Protein AF-A0A2V5YJ20-F1 (afdb_monomer)

pLDDT: mean 84.93, std 14.13, range [39.0, 98.0]

Structure (mmCIF, N/CA/C/O backbone):
data_AF-A0A2V5YJ20-F1
#
_entry.id   AF-A0A2V5YJ20-F1
#
loop_
_atom_site.group_PDB
_atom_site.id
_atom_site.type_symbol
_atom_site.label_atom_id
_atom_site.label_alt_id
_atom_site.label_comp_id
_atom_site.label_asym_id
_atom_site.label_entity_id
_atom_site.label_seq_id
_atom_site.pdbx_PDB_ins_code
_atom_site.Cartn_x
_atom_site.Cartn_y
_atom_site.Cartn_z
_atom_site.occupancy
_atom_site.B_iso_or_equiv
_atom_site.auth_seq_id
_atom_site.auth_comp_id
_atom_site.auth_asym_id
_atom_site.auth_atom_id
_atom_site.pdbx_PDB_model_num
ATOM 1 N N . MET A 1 1 ? 4.257 -7.383 75.408 1.00 41.88 1 MET A N 1
ATOM 2 C CA . MET A 1 1 ? 3.238 -6.432 74.914 1.00 41.88 1 MET A CA 1
ATOM 3 C C . MET A 1 1 ? 3.142 -6.641 73.412 1.00 41.88 1 MET A C 1
ATOM 5 O O . MET A 1 1 ? 4.086 -6.305 72.714 1.00 41.88 1 MET A O 1
ATOM 9 N N . ASN A 1 2 ? 2.113 -7.359 72.954 1.00 39.00 2 ASN A N 1
ATOM 10 C CA . ASN A 1 2 ? 1.987 -7.819 71.568 1.00 39.00 2 ASN A CA 1
ATOM 11 C C . ASN A 1 2 ? 1.266 -6.744 70.740 1.00 39.00 2 ASN A C 1
ATOM 13 O O . ASN A 1 2 ? 0.152 -6.357 71.086 1.00 39.00 2 ASN A O 1
ATOM 17 N N . ALA A 1 3 ? 1.921 -6.227 69.702 1.00 49.00 3 ALA A N 1
ATOM 18 C CA . ALA A 1 3 ? 1.380 -5.190 68.832 1.00 49.00 3 ALA A CA 1
ATOM 19 C C . ALA A 1 3 ? 0.524 -5.835 67.731 1.00 49.00 3 ALA A C 1
ATOM 21 O O . ALA A 1 3 ? 1.016 -6.166 66.658 1.00 49.00 3 ALA A O 1
ATOM 22 N N . THR A 1 4 ? -0.767 -6.020 67.998 1.00 69.69 4 THR A N 1
ATOM 23 C CA . THR A 1 4 ? -1.761 -6.411 66.988 1.00 69.69 4 THR A CA 1
ATOM 24 C C . THR A 1 4 ? -2.861 -5.364 66.953 1.00 69.69 4 THR A C 1
ATOM 26 O O . THR A 1 4 ? -3.514 -5.153 67.974 1.00 69.69 4 THR A O 1
ATOM 29 N N . GLY A 1 5 ? -3.100 -4.726 65.802 1.00 60.19 5 GLY A N 1
ATOM 30 C CA . GLY A 1 5 ? -4.294 -3.888 65.690 1.00 60.19 5 GLY A CA 1
ATOM 31 C C . GLY A 1 5 ? -4.462 -2.953 64.500 1.00 60.19 5 GLY A C 1
ATOM 32 O O . GLY A 1 5 ? -5.378 -2.144 64.568 1.00 60.19 5 GLY A O 1
ATOM 33 N N . ILE A 1 6 ? -3.663 -3.015 63.428 1.00 66.38 6 ILE A N 1
ATOM 34 C CA . ILE A 1 6 ? -4.019 -2.265 62.211 1.00 66.38 6 ILE A CA 1
ATOM 35 C C . ILE A 1 6 ? -4.583 -3.247 61.178 1.00 66.38 6 ILE A C 1
ATOM 37 O O . ILE A 1 6 ? -3.806 -3.984 60.569 1.00 66.38 6 ILE A O 1
ATOM 41 N N . PRO A 1 7 ? -5.913 -3.286 60.966 1.00 62.06 7 PRO A N 1
ATOM 42 C CA . PRO A 1 7 ? -6.507 -4.013 59.858 1.00 62.06 7 PRO A CA 1
ATOM 43 C C . PRO A 1 7 ? -6.251 -3.202 58.586 1.00 62.06 7 PRO A C 1
ATOM 45 O O . PRO A 1 7 ? -7.072 -2.386 58.167 1.00 62.06 7 PRO A O 1
ATOM 48 N N . LEU A 1 8 ? -5.075 -3.381 57.986 1.00 63.28 8 LEU A N 1
ATOM 49 C CA . LEU A 1 8 ? -4.834 -2.899 56.635 1.00 63.28 8 LEU A CA 1
ATOM 50 C C . LEU A 1 8 ? -5.679 -3.772 55.713 1.00 63.28 8 LEU A C 1
ATOM 52 O O . LEU A 1 8 ? -5.358 -4.932 55.472 1.00 63.28 8 LEU A O 1
ATOM 56 N N . LYS A 1 9 ? -6.802 -3.217 55.253 1.00 62.78 9 LYS A N 1
ATOM 57 C CA . LYS A 1 9 ? -7.557 -3.770 54.135 1.00 62.78 9 LYS A CA 1
ATOM 58 C C . LYS A 1 9 ? -6.564 -3.911 52.988 1.00 62.78 9 LYS A C 1
ATOM 60 O O . LYS A 1 9 ? -6.096 -2.899 52.469 1.00 62.78 9 LYS A O 1
ATOM 65 N N . GLU A 1 10 ? -6.193 -5.148 52.663 1.00 61.72 10 GLU A N 1
ATOM 66 C CA . GLU A 1 10 ? -5.379 -5.420 51.483 1.00 61.72 10 GLU A CA 1
ATOM 67 C C . GLU A 1 10 ? -6.034 -4.695 50.305 1.00 61.72 10 GLU A C 1
ATOM 69 O O . GLU A 1 10 ? -7.275 -4.656 50.247 1.00 61.72 10 GLU A O 1
ATOM 74 N N . PRO A 1 11 ? -5.265 -4.069 49.396 1.00 54.69 11 PRO A N 1
ATOM 75 C CA . PRO A 1 11 ? -5.838 -3.543 48.179 1.00 54.69 11 PRO A CA 1
ATOM 76 C C . PRO A 1 11 ? -6.288 -4.759 47.376 1.00 54.69 11 PRO A C 1
ATOM 78 O O . PRO A 1 11 ? -5.565 -5.294 46.542 1.00 54.69 11 PRO A O 1
ATOM 81 N N . ALA A 1 12 ? -7.496 -5.223 47.672 1.00 56.03 12 ALA A N 1
ATOM 82 C CA . ALA A 1 12 ? -8.269 -6.043 46.789 1.00 56.03 12 ALA A CA 1
ATOM 83 C C . ALA A 1 12 ? -8.442 -5.173 45.551 1.00 56.03 12 ALA A C 1
ATOM 85 O O . ALA A 1 12 ? -9.356 -4.350 45.470 1.00 56.03 12 ALA A O 1
ATOM 86 N N . VAL A 1 13 ? -7.547 -5.346 44.581 1.00 59.41 13 VAL A N 1
ATOM 87 C CA . VAL A 1 13 ? -7.979 -5.323 43.193 1.00 59.41 13 VAL A CA 1
ATOM 88 C C . VAL A 1 13 ? -9.083 -6.370 43.168 1.00 59.41 13 VAL A C 1
ATOM 90 O O . VAL A 1 13 ? -8.828 -7.571 43.156 1.00 59.41 13 VAL A O 1
ATOM 93 N N . SER A 1 14 ? -10.306 -5.902 43.420 1.00 62.38 14 SER A N 1
ATOM 94 C CA . SER A 1 14 ? -11.481 -6.745 43.547 1.00 62.38 14 SER A CA 1
ATOM 95 C C . SER A 1 14 ? -11.517 -7.610 42.297 1.00 62.38 14 SER A C 1
ATOM 97 O O . SER A 1 14 ? -11.306 -7.075 41.21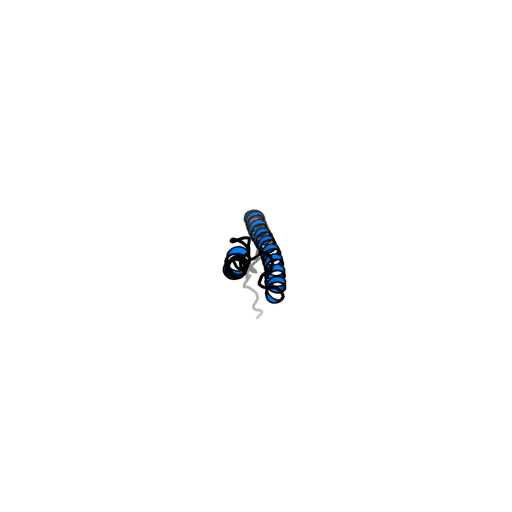2 1.00 62.38 14 SER A O 1
ATOM 99 N N . ALA A 1 15 ? -11.762 -8.915 42.411 1.00 64.88 15 ALA A N 1
ATOM 100 C CA . ALA A 1 15 ? -11.885 -9.777 41.231 1.00 64.88 15 ALA A CA 1
ATOM 101 C C . ALA A 1 15 ? -12.855 -9.164 40.194 1.00 64.88 15 ALA A C 1
ATOM 103 O O . ALA A 1 15 ? -12.559 -9.132 39.007 1.00 64.88 15 ALA A O 1
ATOM 104 N N . ALA A 1 16 ? -13.914 -8.502 40.679 1.00 69.75 16 ALA A N 1
ATOM 105 C CA . ALA A 1 16 ? -14.853 -7.737 39.863 1.00 69.75 16 ALA A CA 1
ATOM 106 C C . ALA A 1 16 ? -14.230 -6.548 39.098 1.00 69.75 16 ALA A C 1
ATOM 108 O O . ALA A 1 16 ? -14.687 -6.231 38.008 1.00 69.75 16 ALA A O 1
ATOM 109 N N . ALA A 1 17 ? -13.204 -5.886 39.646 1.00 75.19 17 ALA A N 1
ATOM 110 C CA . ALA A 1 17 ? -12.473 -4.813 38.967 1.00 75.19 17 ALA A CA 1
ATOM 111 C C . ALA A 1 17 ? -11.562 -5.353 37.846 1.00 75.19 17 ALA A C 1
ATOM 113 O O . ALA A 1 17 ? -11.408 -4.706 36.810 1.00 75.19 17 ALA A O 1
ATOM 114 N N . GLY A 1 18 ? -10.997 -6.553 38.028 1.00 81.69 18 GLY A N 1
ATOM 115 C CA . GLY A 1 18 ? -10.238 -7.247 36.981 1.00 81.69 18 GLY A CA 1
ATOM 116 C C . GLY A 1 18 ? -11.126 -7.706 35.821 1.00 81.69 18 GLY A C 1
ATOM 117 O O . GLY A 1 18 ? -10.769 -7.512 34.659 1.00 81.69 18 GLY A O 1
ATOM 118 N N . ASP A 1 19 ? -12.316 -8.232 36.127 1.00 86.31 19 ASP A N 1
ATOM 119 C CA . ASP A 1 19 ? -13.292 -8.665 35.118 1.00 86.31 19 ASP A CA 1
ATOM 120 C C . ASP A 1 19 ? -13.769 -7.493 34.242 1.00 86.31 19 ASP A C 1
ATOM 122 O O . ASP A 1 19 ? -13.876 -7.623 33.019 1.00 86.31 19 ASP A O 1
ATOM 126 N N . THR A 1 20 ? -14.010 -6.320 34.846 1.00 89.38 20 THR A N 1
ATOM 127 C CA . THR A 1 20 ? -14.387 -5.108 34.101 1.00 89.38 20 THR A CA 1
ATOM 128 C C . THR A 1 20 ? -13.281 -4.631 33.165 1.00 89.38 20 THR A C 1
ATOM 130 O O . THR A 1 20 ? -13.557 -4.321 32.009 1.00 89.38 20 THR A O 1
ATOM 133 N N . GLU 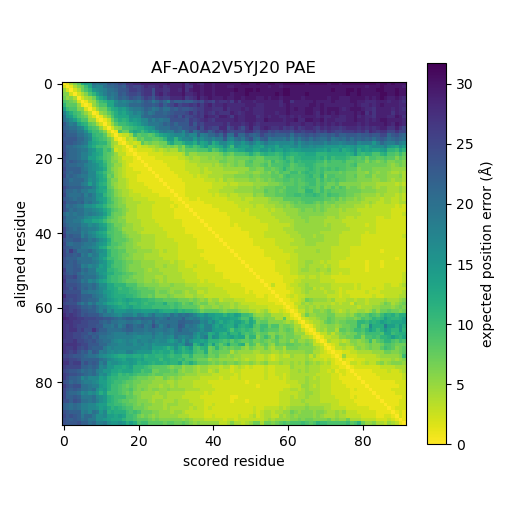A 1 21 ? -12.024 -4.637 33.616 1.00 91.38 21 GLU A N 1
ATOM 134 C CA . GLU A 1 21 ? -10.883 -4.232 32.789 1.00 91.38 21 GLU A CA 1
ATOM 135 C C . GLU A 1 21 ? -10.676 -5.186 31.600 1.00 91.38 21 GLU A C 1
ATOM 137 O O . GLU A 1 21 ? -10.388 -4.757 30.479 1.00 91.38 21 GLU A O 1
ATOM 142 N N . GLN A 1 22 ? -10.855 -6.492 31.814 1.00 91.44 22 GLN A N 1
ATOM 143 C CA . GLN A 1 22 ? -10.734 -7.485 30.749 1.00 91.44 22 GLN A CA 1
ATOM 144 C C . GLN A 1 22 ? -11.832 -7.323 29.688 1.00 91.44 22 GLN A C 1
ATOM 146 O O . GLN A 1 22 ? -11.546 -7.426 28.491 1.00 91.44 22 GLN A O 1
ATOM 151 N N . LEU A 1 23 ? -13.065 -7.026 30.109 1.00 93.25 23 LEU A N 1
ATOM 152 C CA . LEU A 1 23 ? -14.176 -6.746 29.200 1.00 93.25 23 LEU A CA 1
ATOM 153 C C . LEU A 1 23 ? -13.930 -5.472 28.379 1.00 93.25 23 LEU A C 1
ATOM 155 O O . LEU A 1 23 ? -14.132 -5.483 27.165 1.00 93.25 23 LEU A O 1
ATOM 159 N N . GLU A 1 24 ? -13.460 -4.394 29.009 1.00 94.31 24 GLU A N 1
ATOM 160 C CA . GLU A 1 24 ? -13.132 -3.140 28.318 1.00 94.31 24 GLU A CA 1
ATOM 161 C C . GLU A 1 24 ? -12.050 -3.345 27.254 1.00 94.31 24 GLU A C 1
ATOM 163 O O . GLU A 1 24 ? -12.221 -2.922 26.108 1.00 94.31 24 GLU A O 1
ATOM 168 N N . ARG A 1 25 ? -10.975 -4.070 27.586 1.00 92.88 25 ARG A N 1
ATOM 169 C CA . ARG A 1 25 ? -9.925 -4.431 26.619 1.00 92.88 25 ARG A CA 1
ATOM 170 C C . ARG A 1 25 ? -10.482 -5.253 25.457 1.00 92.88 25 ARG A C 1
ATOM 172 O O . ARG A 1 25 ? -10.169 -4.958 24.309 1.00 92.88 25 ARG A O 1
ATOM 179 N N . ALA A 1 26 ? -11.350 -6.229 25.729 1.00 94.56 26 ALA A N 1
ATOM 180 C CA . ALA A 1 26 ? -11.973 -7.039 24.683 1.00 94.56 26 ALA A CA 1
ATOM 181 C C . ALA A 1 26 ? -12.857 -6.203 23.738 1.00 94.56 26 ALA A C 1
ATOM 183 O O . ALA A 1 26 ? -12.868 -6.443 22.530 1.00 94.56 26 ALA A O 1
ATOM 184 N N . LEU A 1 27 ? -13.574 -5.204 24.263 1.00 95.56 27 LEU A N 1
ATOM 185 C CA . LEU A 1 27 ? -14.373 -4.278 23.455 1.00 95.56 27 LEU A CA 1
ATOM 186 C C . LEU A 1 27 ? -13.491 -3.358 22.599 1.00 95.56 27 LEU A C 1
ATOM 188 O O . LEU A 1 27 ? -13.796 -3.136 21.424 1.00 95.56 27 LEU A O 1
ATOM 192 N N . ILE A 1 28 ? -12.381 -2.867 23.155 1.00 95.06 28 ILE A N 1
ATOM 193 C CA . ILE A 1 28 ? -11.399 -2.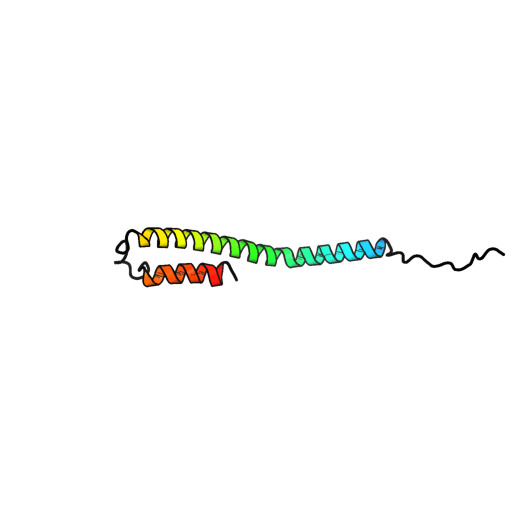059 22.420 1.00 95.06 28 ILE A CA 1
ATOM 194 C C . ILE A 1 28 ? -10.776 -2.882 21.286 1.00 95.06 28 ILE A C 1
ATOM 196 O O . ILE A 1 28 ? -10.783 -2.436 20.133 1.00 95.06 28 ILE A O 1
ATOM 200 N N . ASP A 1 29 ? -10.328 -4.104 21.567 1.00 95.12 29 ASP A N 1
ATOM 2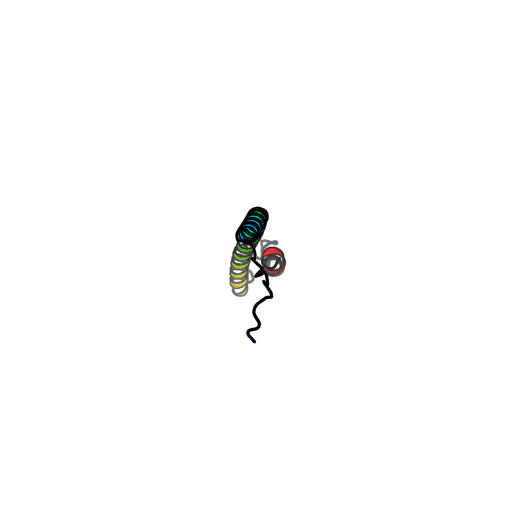01 C CA . ASP A 1 29 ? -9.779 -5.015 20.559 1.00 95.12 29 ASP A CA 1
ATOM 202 C C . ASP A 1 29 ? -10.813 -5.330 19.471 1.00 95.12 29 ASP A C 1
ATOM 204 O O . ASP A 1 29 ? -10.506 -5.278 18.278 1.00 95.12 29 ASP A O 1
ATOM 208 N N . ALA A 1 30 ? -12.070 -5.587 19.849 1.00 94.56 30 ALA A N 1
ATOM 209 C CA . ALA A 1 30 ? -13.144 -5.832 18.890 1.00 94.56 30 ALA A CA 1
ATOM 210 C C . ALA A 1 30 ? -13.395 -4.621 17.974 1.00 94.56 30 ALA A C 1
ATOM 212 O O . ALA A 1 30 ? -13.589 -4.798 16.768 1.00 94.56 30 ALA A O 1
ATOM 213 N N . SER A 1 31 ? -13.353 -3.402 18.521 1.00 96.00 31 SER A N 1
ATOM 214 C CA . SER A 1 31 ? -13.571 -2.164 17.760 1.00 96.00 31 SER A CA 1
ATOM 215 C C . SER A 1 31 ? -12.421 -1.830 16.799 1.00 96.00 31 SER A C 1
ATOM 217 O O . SER A 1 31 ? -12.657 -1.318 15.704 1.00 96.00 31 SER A O 1
ATOM 219 N N . THR A 1 32 ? -11.179 -2.158 17.168 1.00 96.19 32 THR A N 1
ATOM 220 C CA . THR A 1 32 ? -9.974 -1.833 16.383 1.00 96.19 32 THR A CA 1
ATOM 221 C C . THR A 1 32 ? -9.574 -2.933 15.401 1.00 96.19 32 THR A C 1
ATOM 223 O O . THR A 1 32 ? -8.874 -2.658 14.423 1.00 96.19 32 THR A O 1
ATOM 226 N N . ARG A 1 33 ? -10.066 -4.166 15.591 1.00 95.94 33 ARG A N 1
ATOM 227 C CA . ARG A 1 33 ? -9.735 -5.332 14.759 1.00 95.94 33 ARG A CA 1
ATOM 228 C C . ARG A 1 33 ? -9.930 -5.088 13.265 1.00 95.94 33 ARG A C 1
ATOM 230 O O . ARG A 1 33 ? -9.063 -5.451 12.475 1.00 95.94 33 ARG A O 1
ATOM 237 N N . VAL A 1 34 ? -11.069 -4.527 12.862 1.00 97.31 34 VAL A N 1
ATOM 238 C CA . VAL A 1 34 ? -11.391 -4.359 11.434 1.00 97.31 34 VAL A CA 1
ATOM 239 C C . VAL A 1 34 ? -10.440 -3.362 10.759 1.00 97.31 34 VAL A C 1
ATOM 241 O O . VAL A 1 34 ? -9.802 -3.759 9.783 1.00 97.31 34 VAL A O 1
ATOM 244 N N . PRO A 1 35 ? -10.259 -2.126 11.270 1.00 96.38 35 PRO A N 1
ATOM 245 C CA . PRO A 1 35 ? -9.258 -1.202 10.737 1.00 96.38 35 PRO A CA 1
ATOM 246 C C . PRO A 1 35 ? -7.854 -1.808 10.657 1.00 96.38 35 PRO A C 1
ATOM 248 O O . PRO A 1 35 ? -7.215 -1.727 9.610 1.00 96.38 35 PRO A O 1
ATOM 251 N N . VAL A 1 36 ? -7.395 -2.469 11.725 1.00 96.12 36 VAL A N 1
ATOM 252 C CA . VAL A 1 36 ? -6.056 -3.078 11.777 1.00 96.12 36 VAL A CA 1
ATOM 253 C C . VAL A 1 36 ? -5.884 -4.129 10.683 1.00 96.12 36 VAL A C 1
ATOM 255 O O . VAL A 1 36 ? -4.885 -4.112 9.966 1.00 96.12 36 VAL A O 1
ATOM 258 N N . LEU A 1 37 ? -6.864 -5.017 10.504 1.00 97.06 37 LEU A N 1
ATOM 259 C CA . LEU A 1 37 ? -6.799 -6.042 9.463 1.00 97.06 37 LEU A CA 1
ATOM 260 C C . LEU A 1 37 ? -6.844 -5.444 8.052 1.00 97.06 37 LEU A C 1
ATOM 262 O O . LEU A 1 37 ? -6.164 -5.957 7.164 1.00 97.06 37 LEU A O 1
ATOM 266 N N . ILE A 1 38 ? -7.584 -4.355 7.833 1.00 97.25 38 ILE A N 1
ATOM 267 C CA . ILE A 1 38 ? -7.615 -3.657 6.538 1.00 97.25 38 ILE A CA 1
ATOM 268 C C . ILE A 1 38 ? -6.245 -3.053 6.217 1.00 97.25 38 ILE A C 1
ATOM 270 O O . ILE A 1 38 ? -5.719 -3.287 5.130 1.00 97.25 38 ILE A O 1
ATOM 274 N N . PHE A 1 39 ? -5.630 -2.328 7.154 1.00 95.50 39 PHE A N 1
ATOM 275 C CA . PHE A 1 39 ? -4.299 -1.755 6.931 1.00 95.50 39 PHE A CA 1
ATOM 276 C C . PHE A 1 39 ? -3.237 -2.840 6.745 1.00 95.50 39 PHE A C 1
ATOM 278 O O . PHE A 1 39 ? -2.424 -2.747 5.828 1.00 95.50 39 PHE A O 1
ATOM 285 N N . TYR A 1 40 ? -3.292 -3.912 7.538 1.00 95.88 40 TYR A N 1
ATOM 286 C CA . TYR A 1 40 ? -2.356 -5.028 7.415 1.00 95.88 40 TYR A CA 1
ATOM 287 C C . TYR A 1 40 ? -2.468 -5.741 6.059 1.00 95.88 40 TYR A C 1
ATOM 289 O O . TYR A 1 40 ? -1.465 -5.980 5.388 1.00 95.88 40 TYR A O 1
ATOM 297 N N . THR A 1 41 ? -3.690 -6.043 5.615 1.00 96.69 41 THR A N 1
ATOM 298 C CA . THR A 1 41 ? -3.920 -6.680 4.307 1.00 96.69 41 THR A CA 1
ATOM 299 C C . THR A 1 41 ? -3.558 -5.758 3.144 1.00 96.69 41 THR A C 1
ATOM 301 O O . THR A 1 41 ? -2.959 -6.220 2.173 1.00 96.69 41 THR A O 1
ATOM 304 N N . SER A 1 42 ? -3.842 -4.458 3.257 1.00 96.31 42 SER A N 1
ATOM 305 C CA . SER A 1 42 ? -3.409 -3.440 2.294 1.00 96.31 42 SER A CA 1
ATOM 306 C C . SER A 1 42 ? -1.886 -3.398 2.175 1.00 96.31 42 SER A C 1
ATOM 308 O O . SER A 1 42 ? -1.359 -3.461 1.065 1.00 96.31 42 SER A O 1
ATOM 310 N N . ALA A 1 43 ? -1.170 -3.372 3.303 1.00 96.06 43 ALA A N 1
ATOM 311 C CA . ALA A 1 43 ? 0.287 -3.398 3.310 1.00 96.06 43 ALA A CA 1
ATOM 312 C C . ALA A 1 43 ? 0.799 -4.643 2.562 1.00 96.06 43 ALA A C 1
ATOM 314 O O . ALA A 1 43 ? 1.559 -4.528 1.600 1.00 96.06 43 ALA A O 1
ATOM 315 N N . MET A 1 44 ? 0.306 -5.838 2.901 1.00 97.06 44 MET A N 1
ATOM 316 C CA . MET A 1 44 ? 0.694 -7.066 2.193 1.00 97.06 44 MET A CA 1
ATOM 317 C C . MET A 1 44 ? 0.426 -6.998 0.681 1.00 97.06 44 MET A C 1
ATOM 319 O O . MET A 1 44 ? 1.260 -7.451 -0.106 1.00 97.06 44 MET A O 1
ATOM 323 N N . ALA A 1 45 ? -0.700 -6.416 0.259 1.00 97.12 45 ALA A N 1
ATOM 324 C CA . ALA A 1 45 ? -1.018 -6.243 -1.157 1.00 97.12 45 ALA A CA 1
ATOM 325 C C . ALA A 1 45 ? 0.006 -5.342 -1.869 1.00 97.12 45 ALA A C 1
ATOM 327 O O . ALA A 1 45 ? 0.501 -5.698 -2.944 1.00 97.12 45 ALA A O 1
ATOM 328 N N . TRP A 1 46 ? 0.379 -4.216 -1.256 1.00 97.06 46 TRP A N 1
ATOM 329 C CA . TRP A 1 46 ? 1.401 -3.320 -1.797 1.00 97.06 46 TRP A CA 1
ATOM 330 C C . TRP A 1 46 ? 2.795 -3.942 -1.810 1.00 97.06 46 TRP A C 1
ATOM 332 O O . TRP A 1 46 ? 3.531 -3.731 -2.774 1.00 97.06 46 TRP A O 1
ATOM 342 N N . LEU A 1 47 ? 3.145 -4.752 -0.806 1.00 96.62 47 LEU A N 1
ATOM 343 C CA . LEU A 1 47 ? 4.411 -5.485 -0.785 1.00 96.62 47 LEU A CA 1
ATOM 344 C C . LEU A 1 47 ? 4.514 -6.437 -1.975 1.00 96.62 47 LEU A C 1
ATOM 346 O O . LEU A 1 47 ? 5.498 -6.396 -2.709 1.00 96.62 47 LEU A O 1
ATOM 350 N N . ILE A 1 48 ? 3.479 -7.250 -2.206 1.00 98.00 48 ILE A N 1
ATOM 351 C CA . ILE A 1 48 ? 3.438 -8.195 -3.330 1.00 98.00 48 ILE A CA 1
ATOM 352 C C . ILE A 1 48 ? 3.554 -7.439 -4.657 1.00 98.00 48 ILE A C 1
ATOM 354 O O . ILE A 1 48 ? 4.388 -7.792 -5.495 1.00 98.00 48 ILE A O 1
ATOM 358 N N . LEU A 1 49 ? 2.769 -6.372 -4.839 1.00 97.06 49 LEU A N 1
ATOM 359 C CA . LEU A 1 49 ? 2.827 -5.550 -6.049 1.00 97.06 49 LEU A CA 1
ATOM 360 C C . LEU A 1 49 ? 4.224 -4.949 -6.256 1.00 97.06 49 LEU A C 1
ATOM 362 O O . LEU A 1 49 ? 4.776 -4.996 -7.359 1.00 97.06 49 LEU A O 1
ATOM 366 N N . GLY A 1 50 ? 4.818 -4.421 -5.190 1.00 96.12 50 GLY A N 1
ATOM 367 C CA . GLY A 1 50 ? 6.162 -3.878 -5.202 1.00 96.12 50 GLY A CA 1
ATOM 368 C C . GLY A 1 50 ? 7.208 -4.930 -5.576 1.00 96.12 50 GLY A C 1
ATOM 369 O O . GLY A 1 50 ? 8.085 -4.634 -6.387 1.00 96.12 50 GLY A O 1
ATOM 370 N N . THR A 1 51 ? 7.122 -6.151 -5.040 1.00 96.56 51 THR A N 1
ATOM 371 C CA . THR A 1 51 ? 8.043 -7.256 -5.352 1.00 96.56 51 THR A CA 1
ATOM 372 C C . THR A 1 51 ? 7.947 -7.677 -6.817 1.00 96.56 51 THR A C 1
ATOM 374 O O . THR A 1 51 ? 8.977 -7.872 -7.464 1.00 96.56 51 THR A O 1
ATOM 377 N N . LEU A 1 52 ? 6.736 -7.755 -7.375 1.00 96.19 52 LEU A N 1
ATOM 378 C CA . LEU A 1 52 ? 6.538 -8.044 -8.800 1.00 96.19 52 LEU A CA 1
ATOM 379 C C . LEU A 1 52 ? 7.176 -6.962 -9.682 1.00 96.19 52 LEU A C 1
ATOM 381 O O . LEU A 1 52 ? 7.900 -7.275 -10.630 1.00 96.19 52 LEU A O 1
ATOM 385 N N . LEU A 1 53 ? 6.972 -5.688 -9.332 1.00 93.94 53 LEU A N 1
ATOM 386 C CA . LEU A 1 53 ? 7.611 -4.564 -10.018 1.00 93.94 53 LEU A CA 1
ATOM 387 C C . LEU A 1 53 ? 9.137 -4.593 -9.872 1.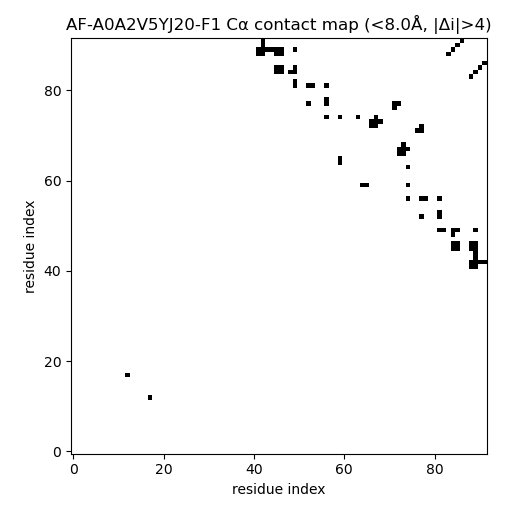00 93.94 53 LEU A C 1
ATOM 389 O O . LEU A 1 53 ? 9.834 -4.308 -10.842 1.00 93.94 53 LEU A O 1
ATOM 393 N N . ALA A 1 54 ? 9.665 -4.981 -8.708 1.00 93.00 54 ALA A N 1
ATOM 394 C CA . ALA A 1 54 ? 11.102 -5.134 -8.482 1.00 93.00 54 ALA A CA 1
ATOM 395 C C . ALA A 1 54 ? 11.701 -6.183 -9.425 1.00 93.00 54 ALA A C 1
ATOM 397 O O . ALA A 1 54 ? 12.718 -5.929 -10.069 1.00 93.00 54 ALA A O 1
ATOM 398 N N . GLY A 1 55 ? 11.043 -7.341 -9.547 1.00 91.75 55 GLY A N 1
ATOM 399 C CA . GLY A 1 55 ? 11.447 -8.404 -10.466 1.00 91.75 55 GLY A CA 1
ATOM 400 C C . GLY A 1 55 ? 11.413 -7.943 -11.922 1.00 91.75 55 GLY A C 1
ATOM 401 O O . GLY A 1 55 ? 12.371 -8.159 -12.665 1.00 91.75 55 GLY A O 1
ATOM 402 N N . PHE A 1 56 ? 10.358 -7.225 -12.316 1.00 90.31 56 PHE A N 1
ATOM 403 C CA . PHE A 1 56 ? 10.244 -6.666 -13.663 1.00 90.31 56 PHE A CA 1
ATOM 404 C C . PHE A 1 56 ? 11.343 -5.631 -13.963 1.00 90.31 56 PHE A C 1
ATOM 406 O O . PHE A 1 56 ? 11.980 -5.683 -15.015 1.00 90.31 56 PHE A O 1
ATOM 413 N N . VAL A 1 57 ? 11.625 -4.727 -13.021 1.00 90.12 57 VAL A N 1
ATOM 414 C CA . VAL A 1 57 ? 12.745 -3.774 -13.096 1.00 90.12 57 VAL A CA 1
ATOM 415 C C . VAL A 1 57 ? 14.078 -4.523 -13.187 1.00 90.12 57 VAL A C 1
ATOM 417 O O . VAL A 1 57 ? 14.902 -4.202 -14.039 1.00 90.12 57 VAL A O 1
ATOM 420 N N . SER A 1 58 ? 14.291 -5.563 -12.380 1.00 90.25 58 SER A N 1
ATOM 421 C CA . SER A 1 58 ? 15.519 -6.363 -12.435 1.00 90.25 58 SER A CA 1
ATOM 422 C C . SER A 1 58 ? 15.715 -7.020 -13.800 1.00 90.25 58 SER A C 1
ATOM 424 O O . SER A 1 58 ? 16.821 -7.010 -14.331 1.00 90.25 58 SER A O 1
ATOM 426 N N . PHE A 1 59 ? 14.654 -7.546 -14.409 1.00 88.00 59 PHE A N 1
ATOM 427 C CA . PHE A 1 59 ? 14.728 -8.111 -15.755 1.00 88.00 59 PHE A CA 1
ATOM 428 C C . PHE A 1 59 ? 15.090 -7.047 -16.803 1.00 88.00 59 PHE A C 1
ATOM 430 O O . PHE A 1 59 ? 15.923 -7.271 -17.684 1.00 88.00 59 PHE A O 1
ATOM 437 N N . LYS A 1 60 ? 14.530 -5.844 -16.654 1.00 84.69 60 LYS A N 1
ATOM 438 C CA . LYS A 1 60 ? 14.770 -4.708 -17.549 1.00 84.69 60 LYS A CA 1
ATOM 439 C C . LYS A 1 60 ? 16.190 -4.140 -17.452 1.00 84.69 60 LYS A C 1
ATOM 441 O O . LYS A 1 60 ? 16.667 -3.577 -18.429 1.00 84.69 60 LYS A O 1
ATOM 446 N N . LEU A 1 61 ? 16.894 -4.339 -16.332 1.00 85.06 61 LEU A N 1
ATOM 447 C CA . LEU A 1 61 ? 18.328 -4.023 -16.226 1.00 85.06 61 LEU A CA 1
ATOM 448 C C . LEU A 1 61 ? 19.187 -4.861 -17.177 1.00 85.06 61 LEU A C 1
ATOM 450 O O . LEU A 1 61 ? 20.197 -4.369 -17.669 1.00 85.06 61 LEU A O 1
ATOM 454 N N . HIS A 1 62 ? 18.794 -6.109 -17.440 1.00 84.56 62 HIS A N 1
ATOM 455 C CA . HIS A 1 62 ? 19.528 -6.989 -18.349 1.00 84.56 62 HIS A CA 1
ATOM 456 C C . HIS A 1 62 ? 19.208 -6.708 -19.821 1.00 84.56 62 HIS A C 1
ATOM 458 O O . HIS A 1 62 ? 20.074 -6.886 -20.670 1.00 84.56 62 HIS A O 1
ATOM 464 N N . THR A 1 63 ? 17.985 -6.256 -20.126 1.00 82.56 63 THR A N 1
ATOM 465 C CA . THR A 1 63 ? 17.551 -5.931 -21.497 1.00 82.56 63 THR A CA 1
ATOM 466 C C . THR A 1 63 ? 16.762 -4.611 -21.513 1.00 82.56 63 THR A C 1
ATOM 468 O O . THR A 1 63 ? 15.529 -4.628 -21.478 1.00 82.56 63 THR A O 1
ATOM 471 N N . PRO A 1 64 ? 17.439 -3.447 -21.541 1.00 71.38 64 PRO A N 1
ATOM 472 C CA . PRO A 1 64 ? 16.790 -2.145 -21.343 1.00 71.38 64 PRO A CA 1
ATOM 473 C C . PRO A 1 64 ? 15.822 -1.742 -22.467 1.00 71.38 64 PRO A C 1
ATOM 475 O O . PRO A 1 64 ? 14.825 -1.068 -22.186 1.00 71.38 64 PRO A O 1
ATOM 478 N N . ASP A 1 65 ? 16.071 -2.195 -23.701 1.00 74.75 65 ASP A N 1
ATOM 479 C CA . ASP A 1 65 ? 15.211 -1.944 -24.870 1.00 74.75 65 ASP A CA 1
ATOM 480 C C . ASP A 1 65 ? 13.952 -2.813 -24.915 1.00 74.75 65 ASP A C 1
ATOM 482 O O . ASP A 1 65 ? 13.043 -2.571 -25.707 1.00 74.75 65 ASP A O 1
ATOM 486 N N . LEU A 1 66 ? 13.839 -3.817 -24.045 1.00 69.31 66 LEU A N 1
ATOM 487 C CA . LEU A 1 66 ? 12.658 -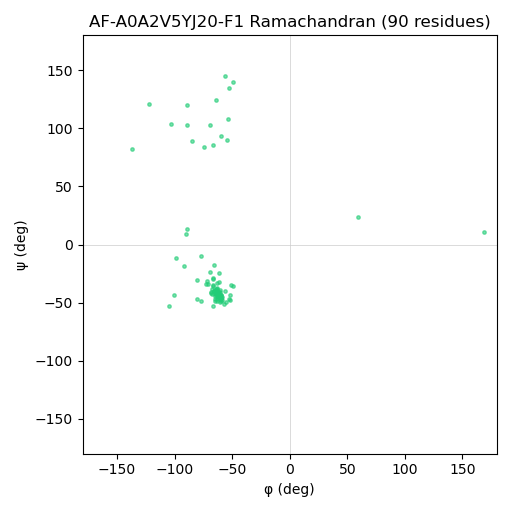4.662 -24.024 1.00 69.31 66 LEU A CA 1
ATOM 488 C C . LEU A 1 66 ? 11.423 -3.827 -23.633 1.00 69.31 66 LEU A C 1
ATOM 490 O O . LEU A 1 66 ? 11.403 -3.197 -22.575 1.00 69.31 66 LEU A O 1
ATOM 494 N N . LEU A 1 67 ? 10.380 -3.823 -24.471 1.00 71.56 67 LEU A N 1
ATOM 495 C CA . LEU A 1 67 ? 9.140 -3.048 -24.271 1.00 71.56 67 LEU A CA 1
ATOM 496 C C . LEU A 1 67 ? 9.358 -1.522 -24.172 1.00 71.56 67 LEU A C 1
ATOM 498 O O . LEU A 1 67 ? 8.535 -0.823 -23.574 1.00 71.56 67 LEU A O 1
ATOM 502 N N . SER A 1 68 ? 10.454 -0.989 -24.724 1.00 74.25 68 SER A N 1
ATOM 503 C CA . SER A 1 68 ? 10.705 0.460 -24.779 1.00 74.25 68 SER A CA 1
ATOM 504 C C . SER A 1 68 ? 9.716 1.198 -25.693 1.00 74.25 68 SER A C 1
ATOM 506 O O . SER A 1 68 ? 9.360 2.337 -25.388 1.00 74.25 68 SER A O 1
ATOM 508 N N . ASP A 1 69 ? 9.186 0.523 -26.720 1.00 77.81 69 ASP A N 1
ATOM 509 C CA . ASP A 1 69 ? 8.149 1.047 -27.624 1.00 77.81 69 ASP A CA 1
ATOM 510 C C . ASP A 1 69 ? 6.838 1.394 -26.899 1.00 77.81 69 ASP A C 1
ATOM 512 O O . ASP A 1 69 ? 6.073 2.259 -27.333 1.00 77.81 69 ASP A O 1
ATOM 516 N N . ILE A 1 70 ? 6.575 0.763 -25.748 1.00 81.38 70 ILE A N 1
ATOM 517 C CA . ILE A 1 70 ? 5.426 1.097 -24.911 1.00 81.38 70 ILE A CA 1
ATOM 518 C C . ILE A 1 70 ? 5.849 2.188 -23.936 1.00 81.38 70 ILE A C 1
ATOM 520 O O . ILE A 1 70 ? 6.479 1.923 -22.909 1.00 81.38 70 ILE A O 1
ATOM 524 N N . SER A 1 71 ? 5.439 3.427 -24.219 1.00 79.94 71 SER A N 1
ATOM 525 C CA . SER A 1 71 ? 5.897 4.599 -23.463 1.00 79.94 71 SER A CA 1
ATOM 526 C C . SER A 1 71 ? 5.739 4.449 -21.939 1.00 79.94 71 SER A C 1
ATOM 528 O O . SER A 1 71 ? 6.581 4.932 -21.179 1.00 79.94 71 SER A O 1
ATOM 530 N N . PHE A 1 72 ? 4.693 3.769 -21.456 1.00 78.56 72 PHE A N 1
ATOM 531 C CA . PHE A 1 72 ? 4.438 3.577 -20.023 1.00 78.56 72 PHE A CA 1
ATOM 532 C C . PHE A 1 72 ? 5.414 2.602 -19.344 1.00 78.56 72 PHE A C 1
ATOM 534 O O . PHE A 1 72 ? 5.765 2.808 -18.185 1.00 78.56 72 PHE A O 1
ATOM 541 N N . LEU A 1 73 ? 5.909 1.589 -20.063 1.00 82.38 73 LEU A N 1
ATOM 542 C CA . LEU A 1 73 ? 6.834 0.585 -19.523 1.00 82.38 73 LEU A CA 1
ATOM 543 C C . LEU A 1 73 ? 8.309 0.972 -19.688 1.00 82.38 73 LEU A C 1
ATOM 545 O O . LEU A 1 73 ? 9.207 0.179 -19.400 1.00 82.38 73 LEU A O 1
ATOM 549 N N . THR A 1 74 ? 8.592 2.200 -20.116 1.00 85.19 74 THR A N 1
ATOM 550 C CA . THR A 1 74 ? 9.960 2.719 -20.210 1.00 85.19 74 THR A CA 1
ATOM 551 C C . THR A 1 74 ? 10.683 2.643 -18.864 1.00 85.19 74 THR A C 1
ATOM 553 O O . THR A 1 74 ? 10.098 2.816 -17.793 1.00 85.19 74 THR A O 1
ATOM 556 N N . TRP A 1 75 ? 11.992 2.379 -18.919 1.00 82.19 75 TRP A N 1
ATOM 557 C CA . TRP A 1 75 ? 12.831 2.219 -17.726 1.00 82.19 75 TRP A CA 1
ATOM 558 C C . TRP A 1 75 ? 12.688 3.394 -16.745 1.00 82.19 75 TRP A C 1
ATOM 560 O O . TRP A 1 75 ? 12.511 3.197 -15.542 1.00 82.19 75 TRP A O 1
ATOM 570 N N . GLY A 1 76 ? 12.672 4.617 -17.284 1.00 84.88 76 GLY A N 1
ATOM 571 C CA . GLY A 1 76 ? 12.549 5.850 -16.509 1.00 84.88 76 GLY A CA 1
ATOM 572 C C . GLY A 1 76 ? 11.215 6.030 -15.780 1.00 84.88 76 GLY A C 1
ATOM 573 O O . GLY A 1 76 ? 11.162 6.829 -14.854 1.00 84.88 76 GLY A O 1
ATOM 574 N N . ARG A 1 77 ? 10.153 5.300 -16.146 1.00 89.50 77 ARG A N 1
ATOM 575 C CA . ARG A 1 77 ? 8.836 5.373 -15.483 1.00 89.50 77 ARG A CA 1
ATOM 576 C C . ARG A 1 77 ? 8.614 4.220 -14.515 1.00 89.50 77 ARG A C 1
ATOM 578 O O . ARG A 1 77 ? 8.181 4.437 -13.388 1.00 89.50 77 ARG A O 1
ATOM 585 N N . VAL A 1 78 ? 8.977 3.008 -14.921 1.00 90.94 78 VAL A N 1
ATOM 586 C CA . VAL A 1 78 ? 8.745 1.792 -14.129 1.00 90.94 78 VAL A CA 1
ATOM 587 C C . VAL A 1 78 ? 9.558 1.794 -12.832 1.00 90.94 78 VAL A C 1
ATOM 589 O O . VAL A 1 78 ? 9.041 1.413 -11.783 1.00 90.94 78 VAL A O 1
ATOM 592 N N . ARG A 1 79 ? 10.813 2.264 -12.864 1.00 89.56 79 ARG A N 1
ATOM 593 C CA . ARG A 1 79 ? 11.665 2.304 -11.665 1.00 89.56 79 ARG A CA 1
ATOM 594 C C . ARG A 1 79 ? 11.122 3.258 -10.583 1.00 89.56 79 ARG A C 1
ATOM 596 O O . ARG A 1 79 ? 11.034 2.828 -9.433 1.00 89.56 79 ARG A O 1
ATOM 603 N N . PRO A 1 80 ? 10.709 4.503 -10.899 1.00 93.12 80 PRO A N 1
ATOM 604 C CA . PRO A 1 80 ? 9.993 5.346 -9.940 1.00 93.12 80 PRO A CA 1
ATOM 605 C C . PRO A 1 80 ? 8.669 4.754 -9.454 1.00 93.12 80 PRO A C 1
ATOM 607 O O . PRO A 1 80 ? 8.376 4.856 -8.268 1.00 93.12 80 PRO A O 1
ATOM 610 N N . VAL A 1 81 ? 7.888 4.103 -10.327 1.00 94.62 81 VAL A N 1
ATOM 611 C CA . VAL A 1 81 ? 6.626 3.450 -9.929 1.00 94.62 81 VAL A CA 1
ATOM 612 C C . VAL A 1 81 ? 6.876 2.374 -8.872 1.00 94.62 81 VAL A C 1
ATOM 614 O O . VAL A 1 81 ? 6.205 2.373 -7.845 1.00 94.62 81 VAL A O 1
ATOM 617 N N . HIS A 1 82 ? 7.881 1.517 -9.075 1.00 94.44 82 HIS A N 1
ATOM 618 C CA . HIS A 1 82 ? 8.293 0.526 -8.080 1.00 94.44 82 HIS A CA 1
ATOM 619 C C . HIS A 1 82 ? 8.633 1.171 -6.724 1.00 94.44 82 HIS A C 1
ATOM 621 O O . HIS A 1 82 ? 8.113 0.743 -5.694 1.00 94.44 82 HIS A O 1
ATOM 627 N N . MET A 1 83 ? 9.455 2.227 -6.719 1.00 94.44 83 MET A N 1
ATOM 628 C CA . MET A 1 83 ? 9.840 2.915 -5.479 1.00 94.44 83 MET A CA 1
ATOM 629 C C . MET A 1 83 ? 8.649 3.586 -4.789 1.00 94.44 83 MET A C 1
ATOM 631 O O . MET A 1 83 ? 8.505 3.466 -3.576 1.00 94.44 83 MET A O 1
ATOM 635 N N . ASN A 1 84 ? 7.766 4.244 -5.542 1.00 95.81 84 ASN A N 1
ATOM 636 C CA . ASN A 1 84 ? 6.579 4.888 -4.982 1.00 95.81 84 ASN A CA 1
ATOM 637 C C . ASN A 1 84 ? 5.620 3.869 -4.359 1.00 95.81 84 ASN A C 1
ATOM 639 O O . ASN A 1 84 ? 5.070 4.138 -3.298 1.00 95.81 84 ASN A O 1
ATOM 643 N N . VAL A 1 85 ? 5.460 2.692 -4.970 1.00 96.44 85 VAL A N 1
ATOM 644 C CA . VAL A 1 85 ? 4.666 1.594 -4.395 1.00 96.44 85 VAL A CA 1
ATOM 645 C C . VAL A 1 85 ? 5.263 1.109 -3.072 1.00 96.44 85 VAL A C 1
ATOM 647 O O . VAL A 1 85 ? 4.528 0.899 -2.110 1.00 96.44 85 VAL A O 1
ATOM 650 N N . MET A 1 86 ? 6.589 0.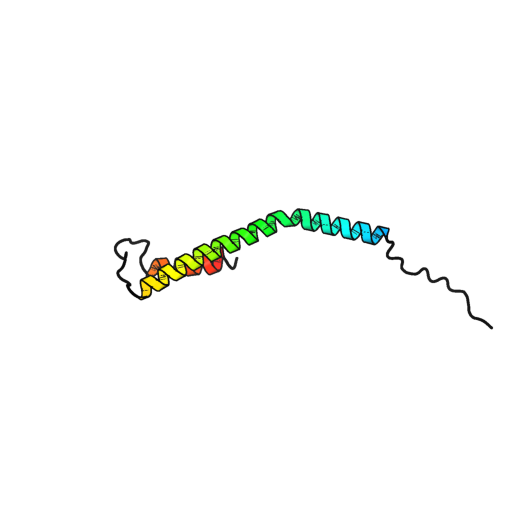984 -2.983 1.00 95.62 86 MET A N 1
ATOM 651 C CA . MET A 1 86 ? 7.243 0.574 -1.736 1.00 95.62 86 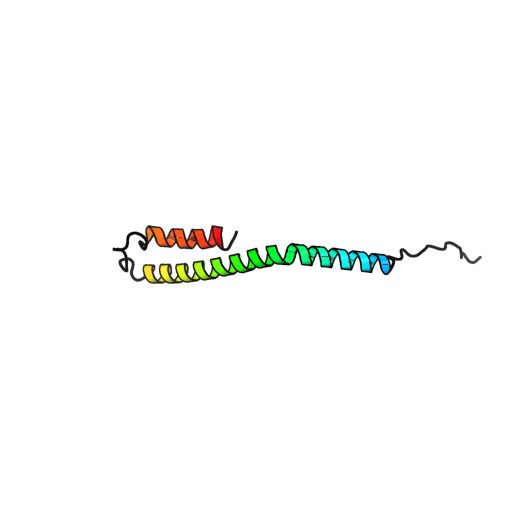MET A CA 1
ATOM 652 C C . MET A 1 86 ? 7.126 1.625 -0.629 1.00 95.62 86 MET A C 1
ATOM 654 O O . MET A 1 86 ? 6.856 1.280 0.518 1.00 95.62 86 MET A O 1
ATOM 658 N N . VAL A 1 87 ? 7.310 2.903 -0.962 1.00 95.56 87 VAL A N 1
ATOM 659 C CA . VAL A 1 87 ? 7.310 3.991 0.027 1.00 95.56 87 VAL A CA 1
ATOM 660 C C . VAL A 1 87 ? 5.895 4.359 0.464 1.00 95.56 87 VAL A C 1
ATOM 662 O O . VAL A 1 87 ? 5.636 4.457 1.655 1.00 95.56 87 VAL A O 1
ATOM 665 N N . TYR A 1 88 ? 4.983 4.565 -0.485 1.00 93.62 88 TYR A N 1
ATOM 666 C CA . TYR A 1 88 ? 3.645 5.092 -0.203 1.00 93.62 88 TYR A CA 1
ATOM 667 C C . TYR A 1 88 ? 2.556 4.023 -0.123 1.00 93.62 88 TYR A C 1
ATOM 669 O O . TYR A 1 88 ? 1.443 4.344 0.276 1.00 93.62 88 TYR A O 1
ATOM 677 N N . GLY A 1 89 ? 2.840 2.789 -0.543 1.00 93.06 89 GLY A N 1
ATOM 678 C CA . GLY A 1 89 ? 1.901 1.674 -0.435 1.00 93.06 89 GLY A CA 1
ATOM 679 C C . GLY A 1 89 ? 2.268 0.706 0.685 1.00 93.06 89 GLY A C 1
ATOM 680 O O . GLY A 1 89 ? 1.435 0.371 1.519 1.00 93.06 89 GLY A O 1
ATOM 681 N N . TRP A 1 90 ? 3.512 0.220 0.697 1.00 93.81 90 TRP A N 1
ATOM 682 C CA . TRP A 1 90 ? 3.944 -0.757 1.702 1.00 93.81 90 TRP A CA 1
ATOM 683 C 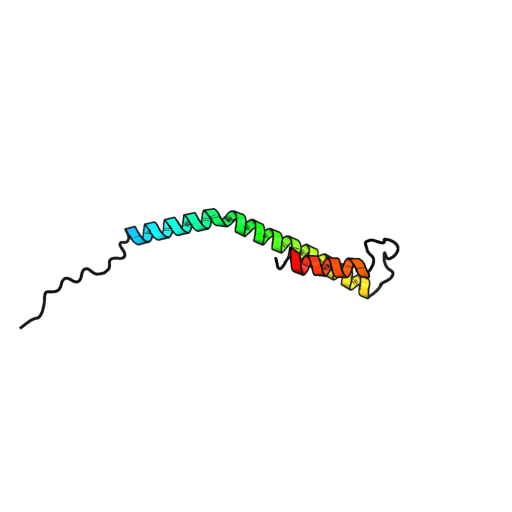C . TRP A 1 90 ? 4.314 -0.116 3.043 1.00 93.81 90 TRP A C 1
ATOM 685 O O . TRP A 1 90 ? 3.891 -0.608 4.083 1.00 93.81 90 TRP A O 1
ATOM 695 N N . ALA A 1 91 ? 5.106 0.957 3.029 1.00 92.19 91 ALA A N 1
ATOM 696 C CA . ALA A 1 91 ? 5.614 1.600 4.245 1.00 92.19 91 ALA A CA 1
ATOM 697 C C . ALA A 1 91 ? 4.691 2.699 4.818 1.00 92.19 91 ALA A C 1
ATOM 699 O O . ALA A 1 91 ? 5.137 3.485 5.656 1.00 92.19 91 ALA A O 1
ATOM 700 N N . SER A 1 92 ? 3.445 2.775 4.340 1.00 84.38 92 SER A N 1
ATOM 701 C CA . SER A 1 92 ? 2.429 3.762 4.735 1.00 84.38 92 SER A CA 1
ATOM 702 C C . SER A 1 92 ? 1.634 3.367 5.969 1.00 84.38 92 SER A C 1
ATOM 704 O O . SER A 1 92 ? 1.305 2.164 6.073 1.00 84.38 92 SER A O 1
#

Sequence (92 aa):
MNATGIPLKEPAVSAAAGDTEQLERALIDASTRVPVLIFYTSAMAWLILGTLLAGFVSFKLHTPDLLSDISFLTWGRVRPVHMNVMVYGWAS

Foldseek 3Di:
DDDDDDPPPPPPPPVVVVVVVVVVVVVVCVVCVVVVVVLVVQLVVLVVVLVVLVVVLVVCVVPVCVCVVVVCSHNVNSVVVSVCSCVVRNVD

Mean predicted aligned error: 10.28 Å

Solvent-accessible surface area (backbone atoms only — not comparable to full-atom values): 5287 Å² total; per-residue (Å²): 138,84,94,76,84,79,85,72,76,69,86,67,78,40,71,69,59,54,53,50,53,52,51,52,51,52,51,51,49,63,69,46,46,60,64,52,52,51,54,52,53,48,24,54,52,25,42,53,54,24,52,53,39,47,53,53,50,56,55,35,72,78,42,64,71,62,59,42,89,43,72,75,60,21,66,86,47,43,54,55,50,30,51,48,32,42,53,68,37,34,70,96

Radius of gyration: 29.02 Å; Cα contacts (8 Å, |Δi|>4): 47; chains: 1; bounding box: 34×16×102 Å

Secondary structure (DSSP, 8-state):
--------------HHHHHHHHHHHHHHHHHHHHHHHHHHHHHHHHHHHHHHHHHHHHHHHH-TTTTTTSGGG-HHHHHHHHHHHIIIII--